Protein AF-A0A5K8A3Z7-F1 (afdb_monomer_lite)

Foldseek 3Di:
DPVVCPPDDPVVSVVVLLLVLLVVLCVVVVVVPQDDDSVQLSCCVPVVEDDPPGDLLSSQQSQLQSVLVVLVVVCVVVVHDDDPVSVVVSVCSNPDPPPSCVSHVVVVVVVVPPD

Secondary structure (DSSP, 8-state):
--GGGTTS-HHHHHHHHHHHHHHHHHHHHHHTT----HHHHHHHHHH--PPTTS-HHHHHHHHHHHHHHHHHHHHHHTTPPP-HHHHHHHHHHHH-SSHHHHHHHHHHTTTTT--

Sequence (115 aa):
MLYFLTNLDPDLKKALIAQLRNLWTHTSTAIEGNTLTIGETAFVLEEGLTIAGKPLKDHQEVVGHARAIDLVYECLEQGRAFAEADLFASRKAVQTDETACRFLQNSLASIDGIG

Structure (mmCIF, N/CA/C/O backbone):
data_AF-A0A5K8A3Z7-F1
#
_entry.id   AF-A0A5K8A3Z7-F1
#
loop_
_atom_site.group_PDB
_atom_site.id
_atom_site.type_symbol
_atom_site.label_atom_id
_atom_site.label_alt_id
_atom_site.label_comp_id
_atom_site.label_asym_id
_atom_site.label_entity_id
_atom_site.label_seq_id
_atom_site.pdbx_PDB_ins_code
_atom_site.Cartn_x
_atom_site.Cartn_y
_atom_site.Cartn_z
_atom_site.occupancy
_atom_site.B_iso_or_equiv
_atom_site.auth_seq_id
_atom_site.auth_comp_id
_atom_site.auth_asym_id
_atom_site.auth_atom_id
_atom_site.pdbx_PDB_model_num
ATOM 1 N N . MET A 1 1 ? -9.575 3.228 16.902 1.00 60.97 1 MET A N 1
ATOM 2 C CA . MET A 1 1 ? -9.535 4.604 16.355 1.00 60.97 1 MET A CA 1
ATOM 3 C C . MET A 1 1 ? -8.085 5.066 16.243 1.00 60.97 1 MET A C 1
ATOM 5 O O . MET A 1 1 ? -7.358 4.956 17.224 1.00 60.97 1 MET A O 1
ATOM 9 N N . LEU A 1 2 ? -7.652 5.551 15.073 1.00 78.44 2 LEU A N 1
ATOM 10 C CA . LEU A 1 2 ? -6.296 6.073 14.848 1.00 78.44 2 LEU A CA 1
ATOM 11 C C . LEU A 1 2 ? -6.189 7.511 15.381 1.00 78.44 2 LEU A C 1
ATOM 13 O O . LEU A 1 2 ? -6.589 8.464 14.715 1.00 78.44 2 LEU A O 1
ATOM 17 N N . TYR A 1 3 ? -5.676 7.671 16.603 1.00 83.19 3 TYR A N 1
ATOM 18 C CA . TYR A 1 3 ? -5.681 8.953 17.323 1.00 83.19 3 TYR A CA 1
ATOM 19 C C . TYR A 1 3 ? -4.999 10.107 16.574 1.00 83.19 3 TYR A C 1
ATOM 21 O O . TYR A 1 3 ? -5.434 11.251 16.700 1.00 83.19 3 TYR A O 1
ATOM 29 N N . PHE A 1 4 ? -3.994 9.819 15.744 1.00 88.06 4 PHE A N 1
ATOM 30 C CA . PHE A 1 4 ? -3.272 10.836 14.974 1.00 88.06 4 PHE A CA 1
ATOM 31 C C . PHE A 1 4 ? -4.114 11.495 13.860 1.00 88.06 4 PHE A C 1
ATOM 33 O O . PHE A 1 4 ? -3.721 12.532 13.338 1.00 88.06 4 PHE A O 1
ATOM 40 N N . LEU A 1 5 ? -5.287 10.940 13.524 1.00 90.06 5 LEU A N 1
ATOM 41 C CA . LEU A 1 5 ? -6.204 11.475 12.507 1.00 90.06 5 LEU A CA 1
ATOM 42 C C . LEU A 1 5 ? -7.330 12.344 13.083 1.00 90.06 5 LEU A C 1
ATOM 44 O O . LEU A 1 5 ? -8.170 12.845 12.338 1.00 90.06 5 LEU A O 1
ATOM 48 N N . THR A 1 6 ? -7.427 12.475 14.405 1.00 88.62 6 THR A N 1
ATOM 49 C CA . THR A 1 6 ? -8.622 13.024 15.076 1.00 88.62 6 THR A CA 1
ATOM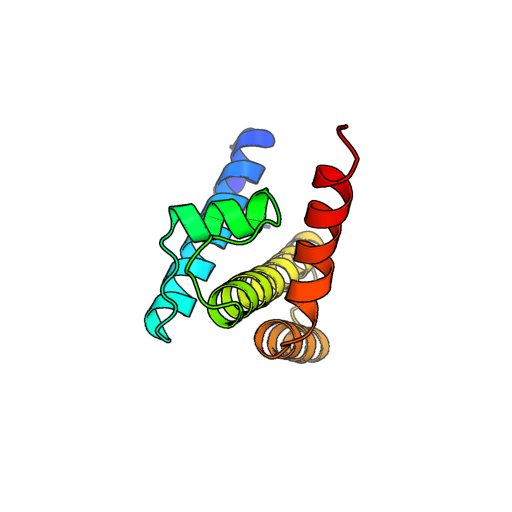 50 C C . THR A 1 6 ? -8.964 14.455 14.649 1.00 88.62 6 THR A C 1
ATOM 52 O O . THR A 1 6 ? -10.139 14.734 14.424 1.00 88.62 6 THR A O 1
ATOM 55 N N . ASN A 1 7 ? -7.959 15.302 14.410 1.00 91.56 7 ASN A N 1
ATOM 56 C CA . ASN A 1 7 ? -8.126 16.734 14.112 1.00 91.56 7 ASN A CA 1
ATOM 57 C C . ASN A 1 7 ? -7.891 17.125 12.643 1.00 91.56 7 ASN A C 1
ATOM 59 O O . ASN A 1 7 ? -7.711 18.302 12.344 1.00 91.56 7 ASN A O 1
ATOM 63 N N . LEU A 1 8 ? -7.846 16.158 11.728 1.00 93.06 8 LEU A N 1
ATOM 64 C CA . LEU A 1 8 ? -7.690 16.440 10.300 1.00 93.06 8 LEU A CA 1
ATOM 65 C C . LEU A 1 8 ? -9.055 16.604 9.621 1.00 93.06 8 LEU A C 1
ATOM 67 O O . LEU A 1 8 ? -10.048 16.021 10.060 1.00 93.06 8 LEU A O 1
ATOM 71 N N . ASP A 1 9 ? -9.094 17.367 8.534 1.00 95.81 9 ASP A N 1
ATOM 72 C CA . ASP A 1 9 ? -10.231 17.379 7.611 1.00 95.81 9 ASP A CA 1
ATOM 73 C C . ASP A 1 9 ? -10.447 15.974 6.991 1.00 95.81 9 ASP A C 1
ATOM 75 O O . ASP A 1 9 ? -9.459 15.250 6.815 1.00 95.81 9 ASP A O 1
ATOM 79 N N . PRO A 1 10 ? -11.689 15.533 6.689 1.00 93.25 10 PRO A N 1
ATOM 80 C CA . PRO A 1 10 ? -11.949 14.206 6.127 1.00 93.25 10 PRO A CA 1
ATOM 81 C C . PRO A 1 10 ? -11.136 13.874 4.870 1.00 93.25 10 PRO A C 1
ATOM 83 O O . PRO A 1 10 ? -10.627 12.753 4.765 1.00 93.25 10 PRO A O 1
ATOM 86 N N . ASP A 1 11 ? -10.947 14.833 3.962 1.00 94.81 11 ASP A N 1
ATOM 87 C CA . ASP A 1 11 ? -10.179 14.610 2.735 1.00 94.81 11 ASP A CA 1
ATOM 88 C C . ASP A 1 11 ? -8.695 14.430 3.058 1.00 94.81 11 ASP A C 1
ATOM 90 O O . ASP A 1 11 ? -8.030 13.538 2.525 1.00 94.81 11 ASP A O 1
ATOM 94 N N . LEU A 1 12 ? -8.188 15.199 4.024 1.00 94.88 12 LEU A N 1
ATOM 95 C CA . LEU A 1 12 ? -6.818 15.067 4.507 1.00 94.88 12 LEU A CA 1
ATOM 96 C C . LEU A 1 12 ? -6.586 13.737 5.239 1.00 94.88 12 LEU A C 1
ATOM 98 O O . LEU A 1 12 ? -5.524 13.135 5.080 1.00 94.88 12 LEU A O 1
ATOM 102 N N . LYS A 1 13 ? -7.573 13.228 5.993 1.00 94.62 13 LYS A N 1
ATOM 103 C CA . LYS A 1 13 ? -7.501 11.881 6.595 1.00 94.62 13 LYS A CA 1
ATOM 104 C C . LYS A 1 13 ? -7.373 10.817 5.516 1.00 94.62 13 LYS A C 1
ATOM 106 O O . LYS A 1 13 ? -6.491 9.966 5.609 1.00 94.62 13 LYS A O 1
ATOM 111 N N . LYS A 1 14 ? -8.235 10.881 4.497 1.00 92.75 14 LYS A N 1
ATOM 112 C CA . LYS A 1 14 ? -8.240 9.924 3.388 1.00 92.75 14 LYS A CA 1
ATOM 113 C C . LYS A 1 14 ? -6.914 9.959 2.629 1.00 92.75 14 LYS A C 1
ATOM 115 O O . LYS A 1 14 ? -6.312 8.909 2.414 1.00 92.75 14 LYS A O 1
ATOM 120 N N . ALA A 1 15 ? -6.427 11.154 2.299 1.00 94.69 15 ALA A N 1
ATOM 121 C CA . ALA A 1 15 ? -5.157 11.339 1.607 1.00 94.69 15 ALA A CA 1
ATOM 122 C C . ALA A 1 15 ? -3.964 10.823 2.426 1.00 94.69 15 ALA A C 1
ATOM 124 O O . ALA A 1 15 ? -3.087 10.156 1.881 1.00 94.69 15 ALA A O 1
ATOM 125 N N . LEU A 1 16 ? -3.928 11.088 3.736 1.00 95.25 16 LEU A N 1
ATOM 126 C CA . LEU A 1 16 ? -2.841 10.631 4.602 1.00 95.25 16 LEU A CA 1
ATOM 127 C C . LEU A 1 16 ? -2.834 9.105 4.759 1.00 95.25 16 LEU A C 1
ATOM 129 O O . LEU A 1 16 ? -1.773 8.490 4.692 1.00 95.25 16 LEU A O 1
ATOM 133 N N . ILE A 1 17 ? -4.002 8.483 4.934 1.00 94.75 17 ILE A N 1
ATOM 134 C CA . ILE A 1 17 ? -4.111 7.020 5.018 1.00 94.75 17 ILE A CA 1
ATOM 135 C C . ILE A 1 17 ? -3.686 6.355 3.705 1.00 94.75 17 ILE A C 1
ATOM 137 O O . ILE A 1 17 ? -2.927 5.386 3.738 1.00 94.75 17 ILE A O 1
ATOM 141 N N . ALA A 1 18 ? -4.089 6.909 2.559 1.00 95.38 18 ALA A N 1
ATOM 142 C CA . ALA A 1 18 ? -3.641 6.429 1.254 1.00 95.38 18 ALA A CA 1
ATOM 143 C C . ALA A 1 18 ? -2.114 6.543 1.095 1.00 95.38 18 ALA A C 1
ATOM 145 O O . ALA A 1 18 ? -1.461 5.574 0.711 1.00 95.38 18 ALA A O 1
ATOM 146 N N . GLN A 1 19 ? -1.518 7.678 1.477 1.00 96.38 19 GLN A N 1
ATOM 147 C CA . GLN A 1 19 ? -0.063 7.864 1.431 1.00 96.38 19 GLN A CA 1
ATOM 148 C C . GLN A 1 19 ? 0.686 6.883 2.339 1.00 96.38 19 GLN A C 1
ATOM 150 O O . GLN A 1 19 ? 1.696 6.318 1.922 1.00 96.38 19 GLN A O 1
ATOM 155 N N . LEU A 1 20 ? 0.190 6.636 3.555 1.00 96.75 20 LEU A N 1
ATOM 156 C CA . LEU A 1 20 ? 0.784 5.656 4.469 1.00 96.75 20 LEU A CA 1
ATOM 157 C C . LEU A 1 20 ? 0.717 4.236 3.896 1.00 96.75 20 LEU A C 1
ATOM 159 O O . LEU A 1 20 ? 1.710 3.510 3.962 1.00 96.75 20 LEU A O 1
ATOM 163 N N . ARG A 1 21 ? -0.412 3.857 3.284 1.00 97.38 21 ARG A N 1
ATOM 164 C CA . ARG A 1 21 ? -0.559 2.570 2.590 1.00 97.38 21 ARG A CA 1
ATOM 165 C C . ARG A 1 21 ? 0.432 2.436 1.437 1.00 97.38 21 ARG A C 1
ATOM 167 O O . ARG A 1 21 ? 1.102 1.408 1.337 1.00 97.38 21 ARG A O 1
ATOM 174 N N . ASN A 1 22 ? 0.537 3.456 0.586 1.00 98.06 22 ASN A N 1
ATOM 175 C CA . ASN A 1 22 ? 1.416 3.441 -0.583 1.00 98.06 22 ASN A CA 1
ATOM 176 C C . ASN A 1 22 ? 2.890 3.368 -0.150 1.00 98.06 22 ASN A C 1
ATOM 178 O O . ASN A 1 22 ? 3.645 2.546 -0.668 1.00 98.06 22 ASN A O 1
ATOM 182 N N . LEU A 1 23 ? 3.283 4.162 0.854 1.00 98.38 23 LEU A N 1
ATOM 183 C CA . LEU A 1 23 ? 4.636 4.158 1.410 1.00 98.38 23 LEU A CA 1
ATOM 184 C C . LEU A 1 23 ? 5.007 2.803 2.015 1.00 98.38 23 LEU A C 1
ATOM 186 O O . LEU A 1 23 ? 6.097 2.292 1.749 1.00 98.38 23 LEU A O 1
ATOM 190 N N . TRP A 1 24 ? 4.116 2.218 2.818 1.00 98.00 24 TRP A N 1
ATOM 191 C CA . TRP A 1 24 ? 4.352 0.911 3.424 1.00 98.00 24 TRP A CA 1
ATOM 192 C C . TRP A 1 24 ? 4.460 -0.170 2.345 1.00 98.00 24 TRP A C 1
ATOM 194 O O . TRP A 1 24 ? 5.437 -0.912 2.319 1.00 98.00 24 TRP A O 1
ATOM 204 N N . THR A 1 25 ? 3.524 -0.192 1.399 1.00 97.94 25 THR A N 1
ATOM 205 C CA . THR A 1 25 ? 3.515 -1.153 0.289 1.00 97.94 25 THR A CA 1
ATOM 206 C C . THR A 1 25 ? 4.802 -1.112 -0.526 1.00 97.94 25 THR A C 1
ATOM 208 O O . THR A 1 25 ? 5.456 -2.141 -0.687 1.00 97.94 25 THR A O 1
ATOM 211 N N . HIS A 1 26 ? 5.203 0.073 -0.987 1.00 98.50 26 HIS A N 1
ATOM 212 C CA . HIS A 1 26 ? 6.443 0.249 -1.737 1.00 98.50 26 HIS A CA 1
ATOM 213 C C . HIS A 1 26 ? 7.656 -0.204 -0.922 1.00 98.50 26 HIS A C 1
ATOM 215 O O . HIS A 1 26 ? 8.466 -0.987 -1.396 1.00 98.50 26 HIS A O 1
ATOM 221 N N . THR A 1 27 ? 7.783 0.263 0.323 1.00 98.44 27 THR A N 1
ATOM 222 C CA . THR A 1 27 ? 8.987 -0.011 1.120 1.00 98.44 27 THR A CA 1
ATOM 223 C C . THR A 1 27 ? 9.117 -1.499 1.448 1.00 98.44 27 THR A C 1
ATOM 225 O O . THR A 1 27 ? 10.218 -2.035 1.388 1.00 98.44 27 THR A O 1
ATOM 228 N N . SER A 1 28 ? 8.010 -2.183 1.752 1.00 97.81 28 SER A N 1
ATOM 229 C CA . SER A 1 28 ? 8.005 -3.625 2.022 1.00 97.81 28 SER A CA 1
ATOM 230 C C . SER A 1 28 ? 8.343 -4.450 0.783 1.00 97.81 28 SER A C 1
ATOM 232 O O . SER A 1 28 ? 9.233 -5.292 0.836 1.00 97.81 28 SER A O 1
ATOM 234 N N . THR A 1 29 ? 7.691 -4.178 -0.347 1.00 96.75 29 THR A N 1
ATOM 235 C CA . THR A 1 29 ? 7.930 -4.930 -1.591 1.00 96.75 29 THR A CA 1
ATOM 236 C C . THR A 1 29 ? 9.317 -4.643 -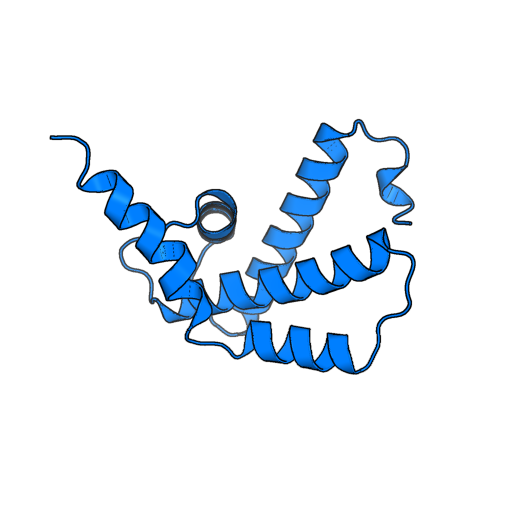2.178 1.00 96.75 29 THR A C 1
ATOM 238 O O . THR A 1 29 ? 9.980 -5.555 -2.669 1.00 96.75 29 THR A O 1
ATOM 241 N N . ALA A 1 30 ? 9.831 -3.415 -2.051 1.00 98.06 30 ALA A N 1
ATOM 242 C CA . ALA A 1 30 ? 11.188 -3.067 -2.478 1.00 98.06 30 ALA A CA 1
ATOM 243 C C . ALA A 1 30 ? 12.273 -3.836 -1.700 1.00 98.06 30 ALA A C 1
ATOM 245 O O . ALA A 1 30 ? 13.291 -4.206 -2.285 1.00 98.06 30 ALA A O 1
ATOM 246 N N . ILE A 1 31 ? 12.061 -4.132 -0.407 1.00 98.06 31 ILE A N 1
ATOM 247 C CA . ILE A 1 31 ? 12.971 -4.990 0.382 1.00 98.06 31 ILE A CA 1
ATOM 248 C C . ILE A 1 31 ? 13.046 -6.407 -0.210 1.00 98.06 31 ILE A C 1
ATOM 250 O O . ILE A 1 31 ? 14.099 -7.041 -0.161 1.00 98.06 31 ILE A O 1
ATOM 254 N N . GLU A 1 32 ? 11.952 -6.886 -0.799 1.00 94.94 32 GLU A N 1
ATOM 255 C CA . GLU A 1 32 ? 11.848 -8.202 -1.440 1.00 94.94 32 GLU A CA 1
ATOM 256 C C . GLU A 1 32 ? 12.330 -8.201 -2.905 1.00 94.94 32 GLU A C 1
ATOM 258 O O . GLU A 1 32 ? 12.376 -9.254 -3.543 1.00 94.94 32 GLU A O 1
ATOM 263 N N . GLY A 1 33 ? 12.756 -7.043 -3.424 1.00 97.19 33 GLY A N 1
ATOM 264 C CA . GLY A 1 33 ? 13.327 -6.890 -4.764 1.00 97.19 33 GLY A CA 1
ATOM 265 C C . GLY A 1 33 ? 12.358 -6.373 -5.828 1.00 97.19 33 GLY A C 1
ATOM 266 O O . GLY A 1 33 ? 12.717 -6.369 -7.006 1.00 97.19 33 GLY A O 1
ATOM 267 N N . ASN A 1 34 ? 11.164 -5.921 -5.438 1.00 97.50 34 ASN A N 1
ATOM 268 C CA . ASN A 1 34 ? 10.237 -5.244 -6.341 1.00 97.50 34 ASN A CA 1
ATOM 269 C C . ASN A 1 34 ? 10.874 -3.976 -6.930 1.00 97.50 34 ASN A C 1
ATOM 271 O O . ASN A 1 34 ? 11.562 -3.231 -6.226 1.00 97.50 34 ASN A O 1
ATOM 275 N N . THR A 1 35 ? 10.661 -3.725 -8.222 1.00 98.06 35 THR A N 1
ATOM 276 C CA . THR A 1 35 ? 11.349 -2.650 -8.948 1.00 98.06 35 THR A CA 1
ATOM 277 C C . THR A 1 35 ? 10.509 -1.394 -9.158 1.00 98.06 35 THR A C 1
ATOM 279 O O . THR A 1 35 ? 11.011 -0.437 -9.760 1.00 98.06 35 THR A O 1
ATOM 282 N N . LEU A 1 36 ? 9.244 -1.369 -8.723 1.00 98.06 36 LEU A N 1
ATOM 283 C CA . LEU A 1 36 ? 8.416 -0.170 -8.825 1.00 98.06 36 LEU A CA 1
ATOM 284 C C . LEU A 1 36 ? 8.923 0.906 -7.867 1.00 98.06 36 LEU A C 1
ATOM 286 O O . LEU A 1 36 ? 9.168 0.664 -6.691 1.00 98.06 36 LEU A O 1
ATOM 290 N N . THR A 1 37 ? 9.051 2.127 -8.371 1.00 98.50 37 THR A N 1
ATOM 291 C CA . THR A 1 37 ? 9.282 3.314 -7.547 1.00 98.50 37 THR A CA 1
ATOM 292 C C . THR A 1 37 ? 8.045 3.633 -6.704 1.00 98.50 37 THR A C 1
ATOM 294 O O . THR A 1 37 ? 6.939 3.163 -6.979 1.00 98.50 37 THR A O 1
ATOM 297 N N . ILE A 1 38 ? 8.190 4.496 -5.695 1.00 98.19 38 ILE A N 1
ATOM 298 C CA . ILE A 1 38 ? 7.051 4.949 -4.883 1.00 98.19 38 ILE A CA 1
ATOM 299 C C . ILE A 1 38 ? 5.963 5.634 -5.729 1.00 98.19 38 ILE A C 1
ATOM 301 O O . ILE A 1 38 ? 4.778 5.444 -5.464 1.00 98.19 38 ILE A O 1
ATOM 305 N N . GLY A 1 39 ? 6.350 6.386 -6.766 1.00 97.81 39 GLY A N 1
ATOM 306 C CA . GLY A 1 39 ? 5.408 7.041 -7.678 1.00 97.81 39 GLY A CA 1
ATOM 307 C C . GLY A 1 39 ? 4.672 6.043 -8.571 1.00 97.81 39 GLY A C 1
ATOM 308 O O . GLY A 1 39 ? 3.457 6.126 -8.711 1.00 97.81 39 GLY A O 1
ATOM 309 N N . GLU A 1 40 ? 5.389 5.055 -9.109 1.00 98.19 40 GLU A N 1
ATOM 310 C CA . GLU A 1 40 ? 4.794 3.946 -9.866 1.00 98.19 40 GLU A CA 1
ATOM 311 C C . GLU A 1 40 ? 3.856 3.107 -8.986 1.00 98.19 40 GLU A C 1
ATOM 313 O O . GLU A 1 40 ? 2.751 2.784 -9.403 1.00 98.19 40 GLU A O 1
ATOM 318 N N . THR A 1 41 ? 4.249 2.819 -7.743 1.00 98.00 41 THR A N 1
ATOM 319 C CA . THR A 1 41 ? 3.411 2.117 -6.757 1.00 98.00 41 THR A CA 1
ATOM 320 C C . THR A 1 41 ? 2.114 2.878 -6.490 1.00 98.00 41 THR A C 1
ATOM 322 O O . THR A 1 41 ? 1.038 2.285 -6.524 1.00 98.00 41 THR A O 1
ATOM 325 N N . ALA A 1 42 ? 2.198 4.190 -6.245 1.00 97.31 42 ALA A N 1
ATOM 326 C CA . ALA A 1 42 ? 1.020 5.027 -6.036 1.00 97.31 42 ALA A CA 1
ATOM 327 C C . ALA A 1 42 ? 0.101 5.014 -7.265 1.00 97.31 42 ALA A C 1
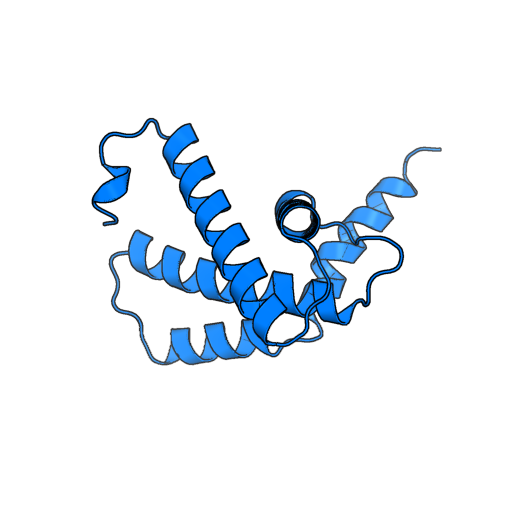ATOM 329 O O . ALA A 1 42 ? -1.089 4.748 -7.127 1.00 97.31 42 ALA A O 1
ATOM 330 N N . PHE A 1 43 ? 0.667 5.187 -8.463 1.00 95.94 43 PHE A N 1
ATOM 331 C CA . PHE A 1 43 ? -0.080 5.145 -9.719 1.00 95.94 43 PHE A CA 1
ATOM 332 C C . PHE A 1 43 ? -0.812 3.812 -9.923 1.00 95.94 43 PHE A C 1
ATOM 334 O O . PHE A 1 43 ? -1.998 3.804 -10.239 1.00 95.94 43 PHE A O 1
ATOM 341 N N . VAL A 1 44 ? -0.142 2.678 -9.684 1.00 95.50 44 VAL A N 1
ATOM 342 C CA . VAL A 1 44 ? -0.761 1.344 -9.782 1.00 95.50 44 VAL A CA 1
ATOM 343 C C . VAL A 1 44 ? -1.952 1.215 -8.830 1.00 95.50 44 VAL A C 1
ATOM 345 O O . VAL A 1 44 ? -2.986 0.668 -9.209 1.00 95.50 44 VAL A O 1
ATOM 348 N N . LEU A 1 45 ? -1.823 1.711 -7.597 1.00 95.00 45 LEU A N 1
ATOM 349 C CA . LEU A 1 45 ? -2.852 1.578 -6.564 1.00 95.00 45 LEU A CA 1
ATOM 350 C C . LEU A 1 45 ? -4.015 2.570 -6.703 1.00 95.00 45 LEU A C 1
ATOM 352 O O . LEU A 1 45 ? -5.096 2.297 -6.179 1.00 95.00 45 LEU A O 1
ATOM 356 N N . GLU A 1 46 ? -3.795 3.716 -7.343 1.00 92.75 46 GLU A N 1
ATOM 357 C CA . GLU A 1 46 ? -4.795 4.776 -7.522 1.00 92.75 46 GLU A CA 1
ATOM 358 C C . GLU A 1 46 ? -5.547 4.626 -8.846 1.00 92.75 46 GLU A C 1
ATOM 360 O O . GLU A 1 46 ? -6.776 4.671 -8.858 1.00 92.75 46 GLU A O 1
ATOM 365 N N . GLU A 1 47 ? -4.826 4.360 -9.936 1.00 91.50 47 GLU A N 1
ATOM 366 C CA . GLU A 1 47 ? -5.393 4.276 -11.286 1.00 91.50 47 GLU A CA 1
ATOM 367 C C . GLU A 1 47 ? -5.739 2.839 -11.700 1.00 91.50 47 GLU A C 1
ATOM 369 O O . GLU A 1 47 ? -6.494 2.621 -12.648 1.00 91.50 47 GLU A O 1
ATOM 374 N N . GLY A 1 48 ? -5.186 1.828 -11.019 1.00 88.56 48 GLY A N 1
ATOM 375 C CA . GLY A 1 48 ? -5.398 0.426 -11.390 1.00 88.56 48 GLY A CA 1
ATOM 376 C C . GLY A 1 48 ? -4.795 0.075 -12.754 1.00 88.56 48 GLY A C 1
ATOM 377 O O . GLY A 1 48 ? -5.339 -0.759 -13.476 1.00 88.56 48 GLY A O 1
ATOM 378 N N . LEU A 1 49 ? -3.691 0.728 -13.124 1.00 88.25 49 LEU A N 1
ATOM 379 C CA . LEU A 1 49 ? -3.006 0.573 -14.408 1.00 88.25 49 LEU A CA 1
ATOM 380 C C . LEU A 1 49 ? -1.610 -0.030 -14.238 1.00 88.25 49 LEU A C 1
ATOM 382 O O . LEU A 1 49 ? -0.957 0.160 -13.216 1.00 88.25 49 LEU A O 1
ATOM 386 N N . THR A 1 50 ? -1.128 -0.736 -15.265 1.00 91.12 50 THR A N 1
ATOM 387 C CA . THR A 1 50 ? 0.250 -1.246 -15.302 1.00 91.12 50 THR A CA 1
ATOM 388 C C . THR A 1 50 ? 1.241 -0.193 -15.769 1.00 91.12 50 THR A C 1
ATOM 390 O O . THR A 1 50 ? 0.946 0.614 -16.649 1.00 91.12 50 THR A O 1
ATOM 393 N N . ILE A 1 51 ? 2.468 -0.305 -15.278 1.00 93.06 51 ILE A N 1
ATOM 394 C CA . ILE A 1 51 ? 3.642 0.423 -15.734 1.00 93.06 51 ILE A CA 1
ATOM 395 C C . ILE A 1 51 ? 4.331 -0.354 -16.857 1.00 93.06 51 ILE A C 1
ATOM 397 O O . ILE A 1 51 ? 4.728 -1.513 -16.702 1.00 93.06 51 ILE A O 1
ATOM 401 N N . ALA A 1 52 ? 4.502 0.301 -18.003 1.00 92.69 52 ALA A N 1
ATOM 402 C CA . ALA A 1 52 ? 5.190 -0.281 -19.147 1.00 92.69 52 ALA A CA 1
ATOM 403 C C . ALA A 1 52 ? 6.652 -0.631 -18.813 1.00 92.69 52 ALA A C 1
ATOM 405 O O . ALA A 1 52 ? 7.367 0.140 -18.177 1.00 92.69 52 ALA A O 1
ATOM 406 N N . GLY A 1 53 ? 7.111 -1.796 -19.278 1.00 94.06 53 GLY A N 1
ATOM 407 C CA . GLY A 1 53 ? 8.494 -2.247 -19.085 1.00 94.06 53 GLY A CA 1
ATOM 408 C C . GLY A 1 53 ? 8.806 -2.815 -17.696 1.00 94.06 53 GLY A C 1
ATOM 409 O O . GLY A 1 53 ? 9.953 -3.183 -17.448 1.00 94.06 53 GLY A O 1
ATOM 410 N N . LYS A 1 54 ? 7.812 -2.922 -16.806 1.00 94.94 54 LYS A N 1
ATOM 411 C CA . LYS A 1 54 ? 7.949 -3.530 -15.476 1.00 94.94 54 LYS A CA 1
ATOM 412 C C . LYS A 1 54 ? 7.319 -4.931 -15.440 1.00 94.94 54 LYS A C 1
ATOM 414 O O . LYS A 1 54 ? 6.315 -5.155 -16.123 1.00 94.94 54 LYS A O 1
ATOM 419 N N . PRO A 1 55 ? 7.867 -5.887 -14.666 1.00 92.56 55 PRO A N 1
ATOM 420 C CA . PRO A 1 55 ? 7.281 -7.220 -14.543 1.00 92.56 55 PRO A CA 1
ATOM 421 C C . PRO A 1 55 ? 5.854 -7.169 -13.988 1.00 92.56 55 PRO A C 1
ATOM 423 O O . PRO A 1 55 ? 5.567 -6.409 -13.065 1.00 92.56 55 PRO A O 1
ATOM 426 N N . LEU A 1 56 ? 4.955 -8.022 -14.490 1.00 90.75 56 LEU A N 1
ATOM 427 C CA . LEU A 1 56 ? 3.602 -8.144 -13.924 1.00 90.75 56 LEU A CA 1
ATOM 428 C C . LEU A 1 56 ? 3.640 -8.572 -12.445 1.00 90.75 56 LEU A C 1
ATOM 430 O O . LEU A 1 56 ? 2.837 -8.080 -11.654 1.00 90.75 56 LEU A O 1
ATOM 434 N N . LYS A 1 57 ? 4.629 -9.398 -12.075 1.00 91.31 57 LYS A N 1
ATOM 435 C CA . LYS A 1 57 ? 4.908 -9.812 -10.693 1.00 91.31 57 LYS A CA 1
ATOM 436 C C . LYS A 1 57 ? 5.020 -8.625 -9.744 1.00 91.31 57 LYS A C 1
ATOM 438 O O . LYS A 1 57 ? 4.385 -8.623 -8.696 1.00 91.31 57 LYS A O 1
ATOM 443 N N . ASP A 1 58 ? 5.733 -7.582 -10.154 1.00 94.69 58 ASP A N 1
ATOM 444 C CA . ASP A 1 58 ? 5.939 -6.408 -9.312 1.00 94.69 58 ASP A CA 1
ATOM 445 C C . ASP A 1 58 ? 4.615 -5.675 -9.022 1.00 94.69 58 ASP A C 1
ATOM 447 O O . ASP A 1 58 ? 4.386 -5.180 -7.919 1.00 94.69 58 ASP A O 1
ATOM 451 N N . HIS A 1 59 ? 3.699 -5.655 -9.992 1.00 93.81 59 HIS A N 1
ATOM 452 C CA . HIS A 1 59 ? 2.367 -5.075 -9.818 1.00 93.81 59 HIS A CA 1
ATOM 453 C C . HIS A 1 59 ? 1.489 -5.944 -8.918 1.00 93.81 59 HIS A C 1
ATOM 455 O O . HIS A 1 59 ? 0.768 -5.423 -8.069 1.00 93.81 59 HIS A O 1
ATOM 461 N N . GLN A 1 60 ? 1.549 -7.267 -9.095 1.00 92.75 60 GLN A N 1
ATOM 462 C CA . GLN A 1 60 ? 0.824 -8.230 -8.265 1.00 92.75 60 GLN A CA 1
ATOM 463 C C . GLN A 1 60 ? 1.243 -8.125 -6.798 1.00 92.75 60 GLN A C 1
ATOM 465 O O . GLN A 1 60 ? 0.376 -8.067 -5.929 1.00 92.75 60 GLN A O 1
ATOM 470 N N . GLU A 1 61 ? 2.544 -8.031 -6.526 1.00 94.19 61 GLU A N 1
ATOM 471 C CA . GLU A 1 61 ? 3.087 -7.856 -5.177 1.00 94.19 61 GLU A CA 1
ATOM 472 C C . GLU A 1 61 ? 2.602 -6.551 -4.536 1.00 94.19 61 GLU A C 1
ATOM 474 O O . GLU A 1 61 ? 2.120 -6.565 -3.402 1.00 94.19 61 GLU A O 1
ATOM 479 N N . VAL A 1 62 ? 2.645 -5.435 -5.275 1.00 96.06 62 VAL A N 1
ATOM 480 C CA . VAL A 1 62 ? 2.134 -4.137 -4.807 1.00 96.06 62 VAL A CA 1
ATOM 481 C C . VAL A 1 62 ? 0.639 -4.202 -4.487 1.00 96.06 62 VAL A C 1
ATOM 483 O O . VAL A 1 62 ? 0.224 -3.815 -3.395 1.00 96.06 62 VAL A O 1
ATOM 486 N N . VAL A 1 63 ? -0.181 -4.729 -5.399 1.00 94.88 63 VAL A N 1
ATOM 487 C CA . VAL A 1 63 ? -1.637 -4.830 -5.203 1.00 94.88 63 VAL A CA 1
ATOM 488 C C . VAL A 1 63 ? -1.972 -5.771 -4.043 1.00 94.88 63 VAL A C 1
ATOM 490 O O . VAL A 1 63 ? -2.817 -5.450 -3.205 1.00 94.88 63 VAL A O 1
ATOM 493 N N . GLY A 1 64 ? -1.301 -6.920 -3.966 1.00 94.44 64 GLY A N 1
ATOM 494 C CA . GLY A 1 64 ? -1.513 -7.915 -2.920 1.00 94.44 64 GLY A CA 1
ATOM 495 C C . GLY A 1 64 ? -1.154 -7.390 -1.533 1.00 94.44 64 GLY A C 1
ATOM 496 O O . GLY A 1 64 ? -1.934 -7.534 -0.587 1.00 94.44 64 GLY A O 1
ATOM 497 N N . HIS A 1 65 ? -0.010 -6.716 -1.416 1.00 95.94 65 HIS A N 1
ATOM 498 C CA . HIS A 1 65 ? 0.429 -6.122 -0.160 1.00 95.94 65 HIS A CA 1
ATOM 499 C C . HIS A 1 65 ? -0.468 -4.948 0.263 1.00 95.94 65 HIS A C 1
ATOM 501 O O . HIS A 1 65 ? -0.887 -4.886 1.420 1.00 95.94 65 HIS A O 1
ATOM 507 N N . ALA A 1 66 ? -0.848 -4.059 -0.661 1.00 96.50 66 ALA A N 1
ATOM 508 C CA . ALA A 1 66 ? -1.797 -2.985 -0.365 1.00 96.50 66 ALA A CA 1
ATOM 509 C C . ALA A 1 66 ? -3.147 -3.536 0.118 1.00 96.50 66 ALA A C 1
ATOM 511 O O . ALA A 1 66 ? -3.689 -3.052 1.111 1.00 96.50 66 ALA A O 1
ATOM 512 N N . ARG A 1 67 ? -3.650 -4.613 -0.506 1.00 95.44 67 ARG A N 1
ATOM 513 C CA . ARG A 1 67 ? -4.889 -5.267 -0.070 1.00 95.44 67 ARG A CA 1
ATOM 514 C C . ARG A 1 67 ? -4.772 -5.858 1.335 1.00 95.44 67 ARG A C 1
ATOM 516 O O . ARG A 1 67 ? -5.739 -5.816 2.093 1.00 95.44 67 ARG A O 1
ATOM 523 N N . ALA A 1 68 ? -3.612 -6.401 1.700 1.00 95.69 68 ALA A N 1
ATOM 524 C CA . ALA A 1 68 ? -3.378 -6.896 3.054 1.00 95.69 68 ALA A CA 1
ATOM 525 C C . ALA A 1 68 ? -3.427 -5.771 4.103 1.00 95.69 68 ALA A C 1
ATOM 527 O O . ALA A 1 68 ? -3.963 -5.992 5.189 1.00 95.69 68 ALA A O 1
ATOM 528 N N . ILE A 1 69 ? -2.930 -4.572 3.772 1.00 95.94 69 ILE A N 1
ATOM 529 C CA . ILE A 1 69 ? -3.048 -3.378 4.624 1.00 95.94 69 ILE A CA 1
ATOM 530 C C . ILE A 1 69 ? -4.511 -2.928 4.727 1.00 95.94 69 ILE A C 1
ATOM 532 O O . ILE A 1 69 ? -4.984 -2.658 5.831 1.00 95.94 69 ILE A O 1
ATOM 536 N N . ASP A 1 70 ? -5.245 -2.900 3.611 1.00 94.69 70 ASP A N 1
ATOM 537 C CA . ASP A 1 70 ? -6.658 -2.501 3.599 1.00 94.69 70 ASP A CA 1
ATOM 538 C C . ASP A 1 70 ? -7.503 -3.392 4.528 1.00 94.69 70 ASP A C 1
ATOM 540 O O . ASP A 1 70 ? -8.333 -2.883 5.275 1.00 94.69 70 ASP A O 1
ATOM 544 N N . LEU A 1 71 ? -7.237 -4.704 4.583 1.00 94.81 71 LEU A N 1
ATOM 545 C CA . LEU A 1 71 ? -7.896 -5.616 5.533 1.00 94.81 71 LEU A CA 1
ATOM 546 C C . LEU A 1 71 ? -7.652 -5.222 7.002 1.00 94.81 71 LEU A C 1
ATOM 548 O O . LEU A 1 71 ? -8.551 -5.335 7.837 1.00 94.81 71 LEU A O 1
ATOM 552 N N . VAL A 1 72 ? -6.452 -4.738 7.336 1.00 94.62 72 VAL A N 1
ATOM 553 C CA . VAL A 1 72 ? -6.145 -4.231 8.684 1.00 94.62 72 VAL A CA 1
ATOM 554 C C . VAL A 1 72 ? -6.925 -2.945 8.958 1.00 94.62 72 VAL A C 1
ATOM 556 O O . VAL A 1 72 ? -7.480 -2.787 10.047 1.00 94.62 72 VAL A O 1
ATOM 559 N N . TYR A 1 73 ? -7.005 -2.037 7.984 1.00 93.12 73 TYR A N 1
ATOM 560 C CA . TYR A 1 73 ? -7.791 -0.808 8.115 1.00 93.12 73 TYR A CA 1
ATOM 561 C C . TYR A 1 73 ? -9.284 -1.101 8.298 1.00 93.12 73 TYR A C 1
ATOM 563 O O . TYR A 1 73 ? -9.885 -0.558 9.223 1.00 93.12 73 TYR A O 1
ATOM 571 N N . GLU A 1 74 ? -9.849 -2.038 7.533 1.00 93.44 74 GLU A N 1
ATOM 572 C CA . GLU A 1 74 ? -11.233 -2.506 7.688 1.00 93.44 74 GLU A CA 1
ATOM 573 C C . GLU A 1 74 ? -11.500 -3.023 9.120 1.00 93.44 74 GLU A C 1
ATOM 575 O O . GLU A 1 74 ? -12.529 -2.698 9.718 1.00 93.44 74 GLU A O 1
ATOM 580 N N . CYS A 1 75 ? -10.564 -3.771 9.727 1.00 94.31 75 CYS A N 1
ATOM 581 C CA . CYS A 1 75 ? -10.686 -4.213 11.126 1.00 94.31 75 CYS A CA 1
ATOM 582 C C . CYS A 1 75 ? -10.766 -3.027 12.100 1.00 94.31 75 CYS A C 1
ATOM 584 O O . CYS A 1 75 ? -11.584 -3.018 13.026 1.00 94.31 75 CYS A O 1
ATOM 586 N N . LEU A 1 76 ? -9.895 -2.032 11.902 1.00 92.06 76 LEU A N 1
ATOM 587 C CA . LEU A 1 76 ? -9.797 -0.853 12.761 1.00 92.06 76 LEU A CA 1
ATOM 588 C C . LEU A 1 76 ? -11.036 0.039 12.658 1.00 92.06 76 LEU A C 1
ATOM 590 O O . LEU A 1 76 ? -11.476 0.574 13.678 1.00 92.06 76 LEU A O 1
ATOM 594 N N . GLU A 1 77 ? -11.588 0.192 11.455 1.00 89.94 77 GLU A N 1
ATOM 595 C CA . GLU A 1 77 ? -12.830 0.927 11.200 1.00 89.94 77 GLU A CA 1
ATOM 596 C C . GLU A 1 77 ? -14.033 0.244 11.851 1.00 89.94 77 GLU A C 1
ATOM 598 O O . GLU A 1 77 ? -14.857 0.904 12.480 1.00 89.94 77 GLU A O 1
ATOM 603 N N . GLN A 1 78 ? -14.093 -1.087 11.778 1.00 92.81 78 GLN A N 1
ATOM 604 C CA . GLN A 1 78 ? -15.145 -1.889 12.407 1.00 92.81 78 GLN A CA 1
ATOM 605 C C . GLN A 1 78 ? -14.996 -1.990 13.935 1.00 92.81 78 GLN A C 1
ATOM 607 O O . GLN A 1 78 ? -15.885 -2.516 14.603 1.00 92.81 78 GLN A O 1
ATOM 612 N N . GLY A 1 79 ? -13.880 -1.521 14.505 1.00 93.12 79 GLY A N 1
ATOM 613 C CA . GLY A 1 79 ? -13.610 -1.609 15.942 1.00 93.12 79 GLY A CA 1
ATOM 614 C C . G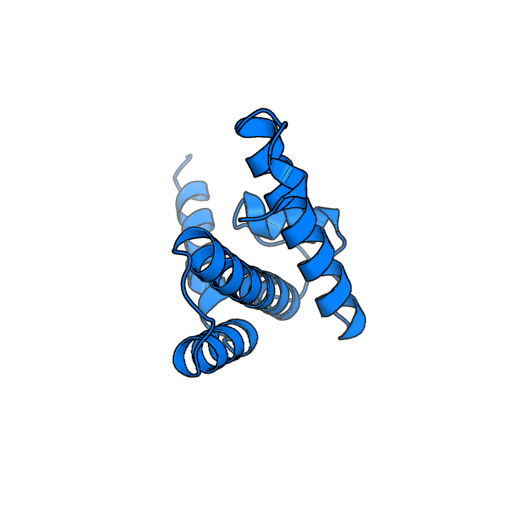LY A 1 79 ? -13.488 -3.046 16.454 1.00 93.12 79 GLY A C 1
ATOM 615 O O . GLY A 1 79 ? -13.696 -3.292 17.642 1.00 93.12 79 GLY A O 1
ATOM 616 N N . ARG A 1 80 ? -13.171 -3.998 15.570 1.00 94.50 80 ARG A N 1
ATOM 617 C CA . ARG A 1 80 ? -13.062 -5.419 15.906 1.00 94.50 80 ARG A CA 1
ATOM 618 C C . ARG A 1 80 ? -11.610 -5.837 16.101 1.00 94.50 80 ARG A C 1
ATOM 620 O O . ARG A 1 80 ? -10.694 -5.253 15.525 1.00 94.50 80 ARG A O 1
ATOM 627 N N . ALA A 1 81 ? -11.404 -6.885 16.892 1.00 94.50 81 ALA A N 1
ATOM 628 C CA . ALA A 1 81 ? -10.095 -7.512 17.009 1.00 94.50 81 ALA A CA 1
ATOM 629 C C . ALA A 1 81 ? -9.701 -8.199 15.690 1.00 94.50 81 ALA A C 1
ATOM 631 O O . ALA A 1 81 ? -10.555 -8.733 14.976 1.00 94.50 81 ALA A O 1
ATOM 632 N N . PHE A 1 82 ? -8.401 -8.194 15.398 1.00 93.56 82 PHE A N 1
ATOM 633 C CA . PHE A 1 82 ? -7.824 -8.965 14.304 1.00 93.56 82 PHE A CA 1
ATOM 634 C C . PHE A 1 82 ? -7.851 -10.452 14.672 1.00 93.56 82 PHE A C 1
ATOM 636 O O . PHE A 1 82 ? -7.371 -10.836 15.741 1.00 93.56 82 PHE A O 1
ATOM 643 N N . ALA A 1 83 ? -8.440 -11.275 13.812 1.00 94.88 83 ALA A N 1
ATOM 644 C CA . ALA A 1 83 ? -8.671 -12.691 14.048 1.00 94.88 83 ALA A CA 1
ATOM 645 C C . ALA A 1 83 ? -7.886 -13.566 13.062 1.00 94.88 83 ALA A C 1
ATOM 647 O O . ALA A 1 83 ? -7.308 -13.103 12.080 1.00 94.88 83 ALA A O 1
ATOM 648 N N . GLU A 1 84 ? -7.895 -14.875 13.306 1.00 96.56 84 GLU A N 1
ATOM 649 C CA . GLU A 1 84 ? -7.217 -15.856 12.457 1.00 96.56 84 GLU A CA 1
ATOM 650 C C . GLU A 1 84 ? -7.696 -15.805 10.994 1.00 96.56 84 GLU A C 1
ATOM 652 O O . GLU A 1 84 ? -6.889 -15.887 10.070 1.00 96.56 84 GLU A O 1
ATOM 657 N N . ALA A 1 85 ? -8.995 -15.586 10.767 1.00 94.94 85 ALA A N 1
ATOM 658 C CA . ALA A 1 85 ? -9.544 -15.425 9.422 1.00 94.94 85 ALA A CA 1
ATOM 659 C C . ALA A 1 85 ? -8.913 -14.240 8.664 1.00 94.94 85 ALA A C 1
ATOM 661 O O . ALA A 1 85 ? -8.664 -14.347 7.463 1.00 94.94 85 ALA A O 1
ATOM 662 N N . ASP A 1 86 ? -8.598 -13.146 9.362 1.00 95.19 86 ASP A N 1
ATOM 663 C CA . ASP A 1 86 ? -7.944 -11.977 8.769 1.00 95.19 86 ASP A CA 1
ATOM 664 C C . ASP A 1 86 ? -6.487 -12.264 8.447 1.00 95.19 86 ASP A C 1
ATOM 666 O O . ASP A 1 86 ? -6.015 -11.891 7.379 1.00 95.19 86 ASP A O 1
ATOM 670 N N . LEU A 1 87 ? -5.788 -12.998 9.319 1.00 94.44 87 LEU A N 1
ATOM 671 C CA . LEU A 1 87 ? -4.423 -13.448 9.052 1.00 94.44 87 LEU A CA 1
ATOM 672 C C . LEU A 1 87 ? -4.361 -14.271 7.759 1.00 94.44 87 LEU A C 1
ATOM 674 O O . LEU A 1 87 ? -3.507 -14.029 6.902 1.00 94.44 87 LEU A O 1
ATOM 678 N N . PHE A 1 88 ? -5.281 -15.226 7.596 1.00 94.56 88 PHE A N 1
ATOM 679 C CA . PHE A 1 88 ? -5.382 -16.017 6.372 1.00 94.56 88 PHE A CA 1
ATOM 680 C C . PHE A 1 88 ? -5.745 -15.159 5.159 1.00 94.56 88 PHE A C 1
ATOM 682 O O . PHE A 1 88 ? -5.172 -15.361 4.087 1.00 94.56 88 PHE A O 1
ATOM 689 N N . ALA A 1 89 ? -6.653 -14.194 5.313 1.00 93.69 89 ALA A N 1
ATOM 690 C CA . ALA A 1 89 ? -7.033 -13.282 4.240 1.00 93.69 89 ALA A CA 1
ATOM 691 C C . ALA A 1 89 ? -5.863 -12.384 3.804 1.00 93.69 89 ALA A C 1
ATOM 693 O O . ALA A 1 89 ? -5.596 -12.286 2.607 1.00 93.69 89 ALA A O 1
ATOM 694 N N . SER A 1 90 ? -5.115 -11.805 4.747 1.00 92.75 90 SER A N 1
ATOM 695 C CA . SER A 1 90 ? -3.912 -11.009 4.479 1.00 92.75 90 SER A CA 1
ATOM 696 C C . SER A 1 90 ? -2.839 -11.847 3.789 1.00 92.75 90 SER A C 1
ATOM 698 O O . SER A 1 90 ? -2.295 -11.430 2.770 1.00 92.75 90 SER A O 1
ATOM 700 N N . ARG A 1 91 ? -2.579 -13.070 4.274 1.00 91.44 91 ARG A N 1
ATOM 701 C CA . ARG A 1 91 ? -1.646 -13.996 3.617 1.00 91.44 91 ARG A CA 1
ATOM 702 C C . ARG A 1 91 ? -2.082 -14.313 2.189 1.00 91.44 91 ARG A C 1
ATOM 704 O O . ARG A 1 91 ? -1.253 -14.311 1.283 1.00 91.44 91 ARG A O 1
ATOM 711 N N . LYS A 1 92 ? -3.370 -14.600 1.989 1.00 91.44 92 LYS A N 1
ATOM 712 C CA . LYS A 1 92 ? -3.922 -14.897 0.668 1.00 91.44 92 LYS A CA 1
ATOM 713 C C . LYS A 1 92 ? -3.744 -13.708 -0.271 1.00 91.44 92 LYS A C 1
ATOM 715 O O . LYS A 1 92 ? -3.303 -13.927 -1.388 1.00 91.44 92 LYS A O 1
ATOM 720 N N . ALA A 1 93 ? -4.023 -12.490 0.194 1.00 90.94 93 ALA A N 1
ATOM 721 C CA . ALA A 1 93 ? -3.859 -11.270 -0.592 1.00 90.94 93 ALA A CA 1
ATOM 722 C C . ALA A 1 93 ? -2.418 -11.093 -1.099 1.00 90.94 93 ALA A C 1
ATOM 724 O O . ALA A 1 93 ? -2.227 -10.826 -2.282 1.00 90.94 93 ALA A O 1
ATOM 725 N N . VAL A 1 94 ? -1.418 -11.327 -0.242 1.00 88.31 94 VAL A N 1
ATOM 726 C CA . VAL A 1 94 ? 0.008 -11.238 -0.610 1.00 88.31 94 VAL A CA 1
ATOM 727 C C . VAL A 1 94 ? 0.439 -12.356 -1.571 1.00 88.31 94 VAL A C 1
ATOM 729 O O . VAL A 1 94 ? 1.287 -12.135 -2.425 1.00 88.31 94 VAL A O 1
ATOM 732 N N . GLN A 1 95 ? -0.131 -13.559 -1.451 1.00 81.31 95 GLN A N 1
ATOM 733 C CA . GLN A 1 95 ? 0.294 -14.743 -2.219 1.00 81.31 95 GLN A CA 1
ATOM 734 C C . GLN A 1 95 ? -0.408 -14.907 -3.576 1.00 81.31 95 GLN A C 1
ATOM 736 O O . GLN A 1 95 ? -0.047 -15.801 -4.339 1.00 81.31 95 GLN A O 1
ATOM 741 N N . THR A 1 96 ? -1.436 -14.114 -3.880 1.00 62.28 96 THR A N 1
ATOM 742 C CA . THR A 1 96 ? -2.246 -14.311 -5.093 1.00 62.28 96 THR A CA 1
ATOM 743 C C . THR A 1 96 ? -1.648 -13.686 -6.356 1.00 62.28 96 THR A C 1
ATOM 745 O O . THR A 1 96 ? -1.655 -12.469 -6.512 1.00 62.28 96 THR A O 1
ATOM 748 N N . ASP A 1 97 ? -1.288 -14.547 -7.313 1.00 58.56 97 ASP A N 1
ATOM 749 C CA . ASP A 1 97 ? -0.991 -14.228 -8.723 1.00 58.56 97 ASP A CA 1
ATOM 750 C C . ASP A 1 97 ? -2.244 -13.738 -9.506 1.00 58.56 97 ASP A C 1
ATOM 752 O O . ASP A 1 97 ? -2.150 -13.004 -10.488 1.00 58.56 97 ASP A O 1
ATOM 756 N N . GLU A 1 98 ? -3.461 -14.098 -9.077 1.00 51.25 98 GLU A N 1
ATOM 757 C CA . GLU A 1 98 ? -4.694 -13.870 -9.862 1.00 51.25 98 GLU A CA 1
ATOM 758 C C . GLU A 1 98 ? -5.338 -12.478 -9.703 1.00 51.25 98 GLU A C 1
ATOM 760 O O . GLU A 1 98 ? -6.102 -12.047 -10.572 1.00 51.25 98 GLU A O 1
ATOM 765 N N . THR A 1 99 ? -5.067 -11.744 -8.619 1.00 48.34 99 THR A N 1
ATOM 766 C CA . THR A 1 99 ? -5.845 -10.532 -8.283 1.00 48.34 99 THR A CA 1
ATOM 767 C C . THR A 1 99 ? -5.487 -9.327 -9.154 1.00 48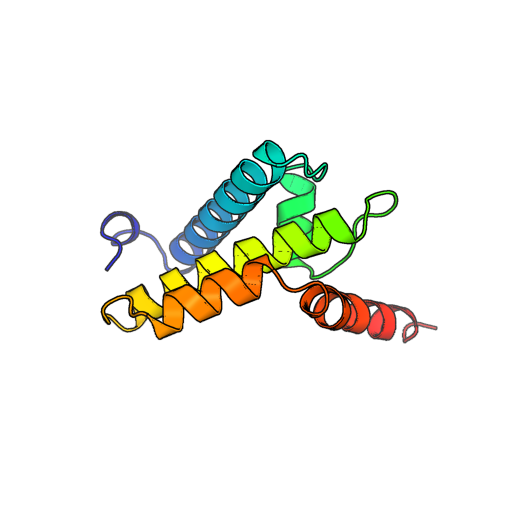.34 99 THR A C 1
ATOM 769 O O . THR A 1 99 ? -6.352 -8.493 -9.428 1.00 48.34 99 THR A O 1
ATOM 772 N N . ALA A 1 100 ? -4.246 -9.252 -9.647 1.00 49.47 100 ALA A N 1
ATOM 773 C CA . ALA A 1 100 ? -3.813 -8.148 -10.503 1.00 49.47 100 ALA A CA 1
ATOM 774 C C . ALA A 1 100 ? -4.464 -8.196 -11.888 1.00 49.47 100 ALA A C 1
ATOM 776 O O . ALA A 1 100 ? -4.866 -7.155 -12.398 1.00 49.47 100 ALA A O 1
ATOM 777 N N . CYS A 1 101 ? -4.654 -9.386 -12.474 1.00 45.66 101 CYS A N 1
ATOM 778 C CA . CYS A 1 101 ? -5.268 -9.502 -13.799 1.00 45.66 101 CYS A CA 1
ATOM 779 C C . CYS A 1 101 ? -6.673 -8.892 -13.837 1.00 45.66 101 CYS A C 1
ATOM 781 O O . CYS A 1 101 ? -6.985 -8.180 -14.783 1.00 45.66 101 CYS A O 1
ATOM 783 N N . ARG A 1 102 ? -7.501 -9.064 -12.797 1.00 50.53 102 ARG A N 1
ATOM 784 C CA . ARG A 1 102 ? -8.864 -8.503 -12.812 1.00 50.53 102 ARG A CA 1
ATOM 785 C C . ARG A 1 102 ? -8.914 -6.989 -12.575 1.00 50.53 102 ARG A C 1
ATOM 787 O O . ARG A 1 102 ? -9.816 -6.340 -13.092 1.00 50.53 102 ARG A O 1
ATOM 794 N N . PHE A 1 103 ? -7.969 -6.428 -11.818 1.00 49.00 103 PHE A N 1
ATOM 795 C CA . PHE A 1 103 ? -7.864 -4.975 -11.631 1.00 49.00 103 PHE A CA 1
ATOM 796 C C . PHE A 1 103 ? -7.302 -4.277 -12.880 1.00 49.00 103 PHE A C 1
ATOM 798 O O . PHE A 1 103 ? -7.829 -3.247 -13.280 1.00 49.00 103 PHE A O 1
ATOM 805 N N . LEU A 1 104 ? -6.308 -4.880 -13.540 1.00 53.16 104 LEU A N 1
ATOM 806 C CA . LEU A 1 104 ? -5.611 -4.303 -14.696 1.00 53.16 104 LEU A CA 1
ATOM 807 C C . LEU A 1 104 ? -6.352 -4.518 -16.034 1.00 53.16 104 LEU A C 1
ATOM 809 O O . LEU A 1 104 ? -6.283 -3.670 -16.921 1.00 53.16 104 LEU A O 1
ATOM 813 N N . GLN A 1 105 ? -7.093 -5.623 -16.205 1.00 49.25 105 GLN A N 1
ATOM 814 C CA . GLN A 1 105 ? -7.848 -5.900 -17.442 1.00 49.25 105 GLN A CA 1
ATOM 815 C C . GLN A 1 105 ? -9.051 -4.969 -17.639 1.00 49.25 105 GLN A C 1
ATOM 817 O O . GLN A 1 105 ? -9.399 -4.657 -18.778 1.00 49.25 105 GLN A O 1
ATOM 822 N N . ASN A 1 106 ? -9.662 -4.485 -16.554 1.00 46.75 106 ASN A N 1
ATOM 823 C CA . ASN A 1 106 ? -10.810 -3.579 -16.641 1.00 46.75 106 ASN A CA 1
ATOM 824 C C . ASN A 1 106 ? -10.451 -2.211 -17.247 1.00 46.75 106 ASN A C 1
ATOM 826 O O . ASN A 1 106 ? -11.340 -1.545 -17.769 1.00 46.75 106 ASN A O 1
ATOM 830 N N . SER A 1 107 ? -9.172 -1.821 -17.232 1.00 45.09 107 SER A N 1
ATOM 831 C CA . SER A 1 107 ? -8.706 -0.565 -17.829 1.00 45.09 107 SER A CA 1
ATOM 832 C C . SER A 1 107 ? -8.216 -0.684 -19.279 1.00 45.09 107 SER A C 1
ATOM 834 O O . SER A 1 107 ? -8.118 0.325 -19.966 1.00 45.09 107 SER A O 1
ATOM 836 N N . LEU A 1 108 ? -7.935 -1.889 -19.790 1.00 43.47 108 LEU A N 1
ATOM 837 C CA . LEU A 1 108 ? -7.689 -2.082 -21.230 1.00 43.47 108 LEU A CA 1
ATOM 838 C C . LEU A 1 108 ? -9.007 -2.048 -22.023 1.00 43.47 108 LEU A C 1
ATOM 840 O O . LEU A 1 108 ? -9.064 -1.469 -23.103 1.00 43.47 108 LEU A O 1
ATOM 844 N N . ALA A 1 109 ? -10.096 -2.561 -21.440 1.00 44.81 109 ALA A N 1
ATOM 845 C CA . ALA A 1 109 ? -11.427 -2.523 -22.050 1.00 44.81 109 ALA A CA 1
ATOM 846 C C . ALA A 1 109 ? -12.010 -1.100 -22.202 1.00 44.81 109 ALA A C 1
ATOM 848 O O . ALA A 1 109 ? -12.918 -0.895 -23.005 1.00 44.81 109 ALA A O 1
ATOM 849 N N . SER A 1 110 ? -11.508 -0.116 -21.450 1.00 44.03 110 SER A N 1
ATOM 850 C CA . SER A 1 110 ? -11.906 1.294 -21.559 1.00 44.03 110 SER A CA 1
ATOM 851 C C . SER A 1 110 ? -11.055 2.105 -22.544 1.00 44.03 110 SER A C 1
ATOM 853 O O . SER A 1 110 ? -11.486 3.184 -22.947 1.00 44.03 110 SER A O 1
ATOM 855 N N . ILE A 1 111 ? -9.895 1.596 -22.975 1.00 49.91 111 ILE A N 1
ATOM 856 C CA . ILE A 1 111 ? -9.040 2.254 -23.978 1.00 49.91 111 ILE A CA 1
ATOM 857 C C . ILE A 1 111 ? -9.479 1.873 -25.402 1.00 49.91 111 ILE A C 1
ATOM 859 O O . ILE A 1 111 ? -9.498 2.733 -26.276 1.00 49.91 111 ILE A O 1
ATOM 863 N N . ASP A 1 112 ? -9.966 0.647 -25.618 1.00 45.59 112 ASP A N 1
ATOM 864 C CA . ASP A 1 112 ? -10.488 0.193 -26.923 1.00 45.59 11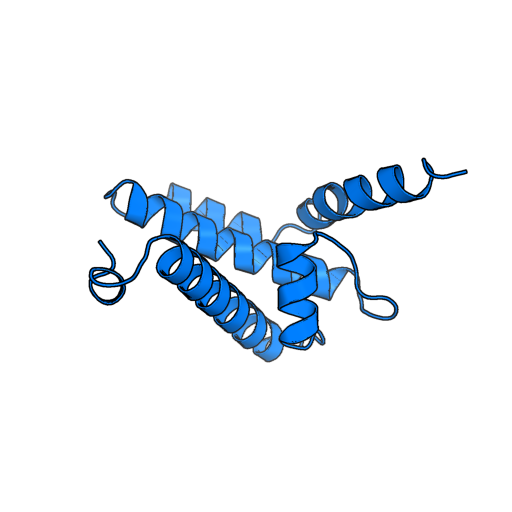2 ASP A CA 1
ATOM 865 C C . ASP A 1 112 ? -11.906 0.728 -27.255 1.00 45.59 112 ASP A C 1
ATOM 867 O O . ASP A 1 112 ? -12.488 0.388 -28.286 1.00 45.59 112 ASP A O 1
ATOM 871 N N . GLY A 1 113 ? -12.483 1.566 -26.382 1.00 39.59 113 GLY A N 1
ATOM 872 C CA . GLY A 1 113 ? -13.809 2.184 -26.536 1.00 39.59 113 GLY A CA 1
ATOM 873 C C . GLY A 1 113 ? -13.807 3.639 -27.022 1.00 39.59 113 GLY A C 1
ATOM 874 O O . GLY A 1 113 ? -14.877 4.240 -27.127 1.00 39.59 113 GLY A O 1
ATOM 875 N N . ILE A 1 114 ? -12.640 4.220 -27.308 1.00 40.03 114 ILE A N 1
ATOM 876 C CA . ILE A 1 114 ? -12.507 5.557 -27.901 1.00 40.03 114 ILE A CA 1
ATOM 877 C C . ILE A 1 114 ? -11.931 5.347 -29.304 1.00 40.03 114 ILE A C 1
ATOM 879 O O . ILE A 1 114 ? -10.799 4.894 -29.439 1.00 40.03 114 ILE A O 1
ATOM 883 N N . GLY A 1 115 ? -12.775 5.564 -30.318 1.00 37.12 115 GLY A N 1
ATOM 884 C CA . GLY A 1 115 ? -12.482 5.268 -31.726 1.00 37.12 115 GLY A CA 1
ATOM 885 C C . GLY A 1 115 ? -11.392 6.106 -32.378 1.00 37.12 115 GLY A C 1
ATOM 886 O O . GLY A 1 115 ? -10.921 7.091 -31.767 1.00 37.12 115 GLY A O 1
#

Organism: NCBI:txid2752305

Radius of gyration: 15.47 Å; chains: 1; bounding box: 28×33×49 Å

InterPro domains:
  IPR036597 Fido-like domain superfamily [G3DSA:1.10.3290.10] (2-106)

pLDDT: mean 85.76, std 18.19, range [37.12, 98.5]